Protein AF-A0A839WRS8-F1 (afdb_monomer_lite)

Secondary structure (DSSP, 8-state):
-PPPPP-HHHHHHHHHHHHHHHHHHHHHHHHHHHHHHHHHTT-HHHHHHHHHHHHHHHHHHHHHHHS----------

Sequence (77 aa):
MAPPQPPMDAQARHAAWLHDLRNAANGVGIALEMIELLLQHDDRPAVVRSLARAQRGCAHLLALVRAPIEDESDASS

Radius of gyration: 19.36 Å; chains: 1; bounding box: 45×27×57 Å

Foldseek 3Di:
DDPPDDPPVLVVLVVVLVVVLVVLVVQLVVLVVVLVVVVVVVVVVSNVVSVVSNVVSVVVNVVSVPPPSPPPDVPDD

Structure (mmCIF, N/CA/C/O backbone):
data_AF-A0A839WRS8-F1
#
_entry.id   AF-A0A839WRS8-F1
#
loop_
_atom_site.group_PDB
_atom_site.id
_atom_site.type_symbol
_atom_site.label_atom_id
_atom_site.label_alt_id
_atom_site.label_comp_id
_atom_site.label_asym_id
_atom_site.label_entity_id
_atom_site.label_seq_id
_atom_site.pdbx_PDB_ins_code
_atom_site.Cartn_x
_atom_site.Cartn_y
_atom_site.Cartn_z
_atom_site.occupancy
_atom_site.B_iso_or_equiv
_atom_site.auth_seq_id
_atom_site.auth_comp_id
_atom_site.auth_asym_id
_atom_site.auth_atom_id
_atom_site.pdbx_PDB_model_num
ATOM 1 N N . MET A 1 1 ? 29.524 5.624 -39.203 1.00 44.47 1 MET A N 1
ATOM 2 C CA . MET A 1 1 ? 28.545 4.697 -38.597 1.00 44.47 1 MET A CA 1
ATOM 3 C C . MET A 1 1 ? 28.260 5.214 -37.198 1.00 44.47 1 MET A C 1
ATOM 5 O O . MET A 1 1 ? 29.174 5.201 -36.385 1.00 44.47 1 MET A O 1
ATOM 9 N N . ALA A 1 2 ? 27.082 5.793 -36.956 1.00 44.28 2 ALA A N 1
ATOM 10 C CA . ALA A 1 2 ? 26.688 6.186 -35.602 1.00 44.28 2 ALA A CA 1
ATOM 11 C C . ALA A 1 2 ? 26.252 4.923 -34.836 1.00 44.28 2 ALA A C 1
ATOM 13 O O . ALA A 1 2 ? 25.622 4.061 -35.455 1.00 44.28 2 ALA A O 1
ATOM 14 N N . PRO A 1 3 ? 26.609 4.768 -33.550 1.00 56.78 3 PRO A N 1
ATOM 15 C CA . PRO A 1 3 ? 26.169 3.623 -32.763 1.00 56.78 3 PRO A CA 1
ATOM 16 C C . PRO A 1 3 ? 24.635 3.619 -32.655 1.00 56.78 3 PRO A C 1
ATOM 18 O O . PRO A 1 3 ? 24.035 4.701 -32.634 1.00 56.78 3 PRO A O 1
ATOM 21 N N . PRO A 1 4 ? 23.995 2.436 -32.599 1.00 56.19 4 PRO A N 1
ATOM 22 C CA . PRO A 1 4 ? 22.561 2.345 -32.368 1.00 56.19 4 PRO A CA 1
ATOM 23 C C . PRO A 1 4 ? 22.241 3.075 -31.062 1.00 56.19 4 PRO A C 1
ATOM 25 O O . PRO A 1 4 ? 22.803 2.768 -30.011 1.00 56.19 4 PRO A O 1
ATOM 28 N N . GLN A 1 5 ? 21.400 4.104 -31.152 1.00 53.31 5 GLN A N 1
ATOM 29 C CA . GLN A 1 5 ? 20.866 4.771 -29.972 1.00 53.31 5 GLN A CA 1
ATOM 30 C C . GLN A 1 5 ? 20.106 3.704 -29.166 1.00 53.31 5 GLN A C 1
ATOM 32 O O . GLN A 1 5 ? 19.307 2.983 -29.773 1.00 53.31 5 GLN A O 1
ATOM 37 N N . PRO A 1 6 ? 20.337 3.556 -27.848 1.00 54.34 6 PRO A N 1
ATOM 38 C CA . PRO A 1 6 ? 19.475 2.702 -27.038 1.00 54.34 6 PRO A CA 1
ATOM 39 C C . PRO A 1 6 ? 18.026 3.187 -27.207 1.00 54.34 6 PRO A C 1
ATOM 41 O O . PRO A 1 6 ? 17.814 4.401 -27.313 1.00 54.34 6 PRO A O 1
ATOM 44 N N . PRO A 1 7 ? 17.032 2.286 -27.288 1.00 57.69 7 PRO A N 1
ATOM 45 C CA . PRO A 1 7 ? 15.661 2.685 -27.567 1.00 57.69 7 PRO A CA 1
ATOM 46 C C . PRO A 1 7 ? 15.191 3.599 -26.434 1.00 57.69 7 PRO A C 1
ATOM 48 O O . PRO A 1 7 ? 15.040 3.161 -25.292 1.00 57.69 7 PRO A O 1
ATOM 51 N N . MET A 1 8 ? 14.980 4.884 -26.739 1.00 59.94 8 MET A N 1
ATOM 52 C CA . MET A 1 8 ? 14.476 5.889 -25.792 1.00 59.94 8 MET A CA 1
ATOM 53 C C . MET A 1 8 ? 13.208 5.409 -25.057 1.00 59.94 8 MET A C 1
ATOM 55 O O . MET A 1 8 ? 12.952 5.811 -23.921 1.00 59.94 8 MET A O 1
ATOM 59 N N . ASP A 1 9 ? 12.469 4.483 -25.667 1.00 76.81 9 ASP A N 1
ATOM 60 C CA . ASP A 1 9 ? 11.237 3.893 -25.156 1.00 76.81 9 ASP A CA 1
ATOM 61 C C . ASP A 1 9 ? 11.444 2.944 -23.964 1.00 76.81 9 ASP A C 1
ATOM 63 O O . ASP A 1 9 ? 10.586 2.874 -23.086 1.00 76.81 9 ASP A O 1
ATOM 67 N N . ALA A 1 10 ? 12.573 2.233 -23.858 1.00 77.62 10 ALA A N 1
ATOM 68 C CA . ALA A 1 10 ? 12.822 1.330 -22.725 1.00 77.62 10 ALA A CA 1
ATOM 69 C C . ALA A 1 10 ? 13.103 2.112 -21.431 1.00 77.62 10 ALA A C 1
ATOM 71 O O . ALA A 1 10 ? 12.515 1.845 -20.382 1.00 77.62 10 ALA A O 1
ATOM 72 N N . GLN A 1 11 ? 13.937 3.152 -21.515 1.00 81.88 11 GLN A N 1
ATOM 73 C CA . GLN A 1 11 ? 14.239 4.008 -20.367 1.00 81.88 11 GLN A CA 1
ATOM 74 C C . GLN A 1 11 ? 13.003 4.790 -19.898 1.00 81.88 11 GLN A C 1
ATOM 76 O O . GLN A 1 11 ? 12.774 4.910 -18.692 1.00 81.88 11 GLN A O 1
ATOM 81 N N . ALA A 1 12 ? 12.184 5.286 -20.832 1.00 84.75 12 ALA A N 1
ATOM 82 C CA . ALA A 1 12 ? 10.920 5.941 -20.506 1.00 84.75 12 ALA A CA 1
ATOM 83 C C . ALA A 1 12 ? 9.932 4.978 -19.821 1.00 84.75 12 ALA A C 1
ATOM 85 O O . ALA A 1 12 ? 9.331 5.346 -18.810 1.00 84.75 12 ALA A O 1
ATOM 86 N N . ARG A 1 13 ? 9.820 3.729 -20.304 1.00 82.56 13 ARG A N 1
ATOM 87 C CA . ARG A 1 13 ? 9.001 2.679 -19.671 1.00 82.56 13 ARG A CA 1
ATOM 88 C C . ARG A 1 13 ? 9.472 2.351 -18.253 1.00 82.56 13 ARG A C 1
ATOM 90 O O . ARG A 1 13 ? 8.651 2.324 -17.340 1.00 82.56 13 ARG A O 1
ATOM 97 N N . HIS A 1 14 ? 10.778 2.190 -18.030 1.00 85.12 14 HIS A N 1
ATOM 98 C CA . HIS A 1 14 ? 11.328 1.967 -16.685 1.00 85.12 14 HIS A CA 1
ATOM 99 C C . HIS A 1 14 ? 11.059 3.139 -15.736 1.00 85.12 14 HIS A C 1
ATOM 101 O O . HIS A 1 14 ? 10.691 2.929 -14.579 1.00 85.12 14 HIS A O 1
ATOM 107 N N . ALA A 1 15 ? 11.207 4.377 -16.214 1.00 89.31 15 ALA A N 1
ATOM 108 C CA . ALA A 1 15 ? 10.915 5.562 -15.415 1.00 89.31 15 ALA A CA 1
ATOM 109 C C . ALA A 1 15 ? 9.425 5.652 -15.039 1.00 89.31 15 ALA A C 1
ATOM 111 O O . ALA A 1 15 ? 9.107 5.965 -13.890 1.00 89.31 15 ALA A O 1
ATOM 112 N N . ALA A 1 16 ? 8.524 5.336 -15.975 1.00 89.94 16 ALA A N 1
ATOM 113 C CA . ALA A 1 16 ? 7.085 5.284 -15.726 1.00 89.94 16 ALA A CA 1
ATOM 114 C C . ALA A 1 16 ? 6.723 4.190 -14.708 1.00 89.94 16 ALA A C 1
ATOM 116 O O . ALA A 1 16 ? 6.041 4.469 -13.726 1.00 89.94 16 ALA A O 1
ATOM 117 N N . TRP A 1 17 ? 7.268 2.980 -14.862 1.00 89.81 17 TRP A N 1
ATOM 118 C CA . TRP A 1 17 ? 7.052 1.886 -13.911 1.00 89.81 17 TRP A CA 1
ATOM 119 C C . TRP A 1 17 ? 7.520 2.244 -12.490 1.00 89.81 17 TRP A C 1
ATOM 121 O O . TRP A 1 17 ? 6.787 2.040 -11.520 1.00 89.81 17 TRP A O 1
ATOM 131 N N . LEU A 1 18 ? 8.708 2.846 -12.347 1.00 92.38 18 LEU A N 1
ATOM 132 C CA . LEU A 1 18 ? 9.206 3.317 -11.047 1.00 92.38 18 LEU A CA 1
ATOM 133 C C . LEU A 1 18 ? 8.316 4.409 -10.441 1.00 92.38 18 LEU A C 1
ATOM 135 O O . LEU A 1 18 ? 8.118 4.444 -9.223 1.00 92.38 18 LEU A O 1
ATOM 139 N N . HIS A 1 19 ? 7.801 5.312 -11.277 1.00 93.75 19 HIS A N 1
ATOM 140 C CA . HIS A 1 19 ? 6.877 6.356 -10.851 1.00 93.75 19 HIS A CA 1
ATOM 141 C C . HIS A 1 19 ? 5.579 5.756 -10.299 1.00 93.75 19 HIS A C 1
ATOM 143 O O . HIS A 1 19 ? 5.170 6.102 -9.187 1.00 93.75 19 HIS A O 1
ATOM 149 N N . ASP A 1 20 ? 4.985 4.807 -11.020 1.00 93.00 20 ASP A N 1
ATOM 150 C CA . ASP A 1 20 ? 3.758 4.125 -10.609 1.00 93.00 20 ASP A CA 1
ATO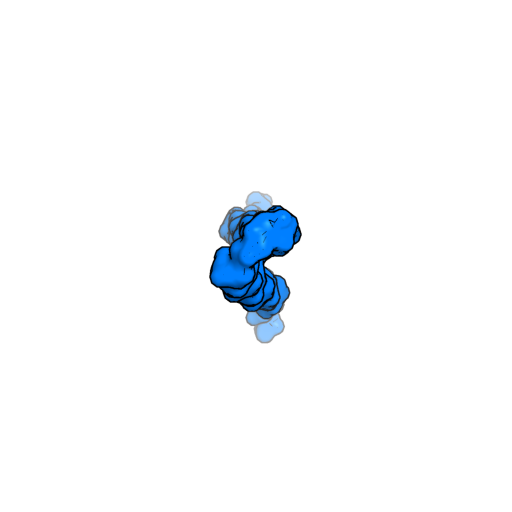M 151 C C . ASP A 1 20 ? 3.961 3.332 -9.316 1.00 93.00 20 ASP A C 1
ATOM 153 O O . ASP A 1 20 ? 3.146 3.419 -8.394 1.00 93.00 20 ASP A O 1
ATOM 157 N N . LEU A 1 21 ? 5.093 2.634 -9.188 1.00 94.81 21 LEU A N 1
ATOM 158 C CA . LEU A 1 21 ? 5.441 1.884 -7.984 1.00 94.81 21 LEU A CA 1
ATOM 159 C C . LEU A 1 21 ? 5.584 2.801 -6.764 1.00 94.81 21 LEU A C 1
ATOM 161 O O . LEU A 1 21 ? 5.046 2.502 -5.693 1.00 94.81 21 LEU A O 1
ATOM 165 N N . ARG A 1 22 ? 6.256 3.949 -6.920 1.00 96.31 22 ARG A N 1
ATOM 166 C CA . ARG A 1 22 ? 6.379 4.951 -5.851 1.00 96.31 22 ARG A CA 1
ATOM 167 C C . ARG A 1 22 ? 5.017 5.521 -5.461 1.00 96.31 22 ARG A C 1
ATOM 169 O O . ARG A 1 22 ? 4.730 5.645 -4.271 1.00 96.31 22 ARG A O 1
ATOM 176 N N . ASN A 1 23 ? 4.173 5.847 -6.435 1.00 95.94 23 ASN A N 1
ATOM 177 C CA . ASN A 1 23 ? 2.837 6.376 -6.172 1.00 95.94 23 ASN A CA 1
ATOM 178 C C . ASN A 1 23 ? 1.957 5.354 -5.445 1.00 95.94 23 ASN A C 1
ATOM 180 O O . ASN A 1 23 ? 1.276 5.709 -4.481 1.00 95.94 23 ASN A O 1
ATOM 184 N N . ALA A 1 24 ? 2.004 4.086 -5.859 1.00 95.50 24 ALA A N 1
ATOM 185 C CA . ALA A 1 24 ? 1.284 3.004 -5.199 1.00 95.50 24 ALA A CA 1
ATOM 186 C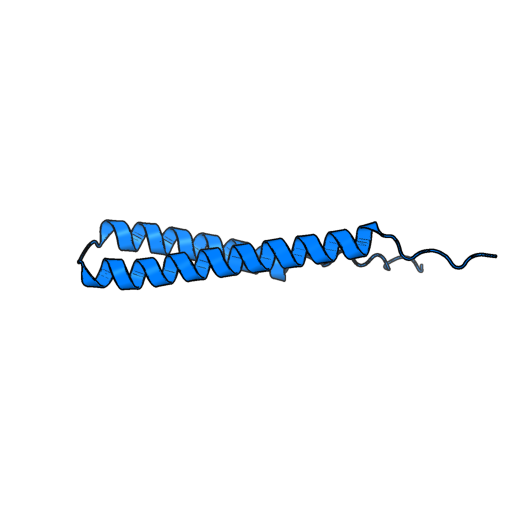 C . ALA A 1 24 ? 1.740 2.833 -3.740 1.00 95.50 24 ALA A C 1
ATOM 188 O O . ALA A 1 24 ? 0.899 2.765 -2.842 1.00 95.50 24 ALA A O 1
ATOM 189 N N . ALA A 1 25 ? 3.055 2.836 -3.489 1.00 97.00 25 ALA A N 1
ATOM 190 C CA . ALA A 1 25 ? 3.619 2.731 -2.143 1.00 97.00 25 ALA A CA 1
ATOM 191 C C . ALA A 1 25 ? 3.201 3.908 -1.247 1.00 97.00 25 ALA A C 1
ATOM 193 O O . ALA A 1 25 ? 2.713 3.696 -0.136 1.00 97.00 25 ALA A O 1
ATOM 194 N N . ASN A 1 26 ? 3.304 5.140 -1.753 1.00 97.81 26 ASN A N 1
ATOM 195 C CA . ASN A 1 26 ? 2.860 6.336 -1.034 1.00 97.81 26 ASN A CA 1
ATOM 196 C C . ASN A 1 26 ? 1.361 6.277 -0.712 1.00 97.81 26 ASN A C 1
ATOM 198 O O . ASN A 1 26 ? 0.948 6.604 0.399 1.00 97.81 26 ASN A O 1
ATOM 202 N N . GLY A 1 27 ? 0.539 5.821 -1.660 1.00 96.62 27 GLY A N 1
ATOM 203 C CA . GLY A 1 27 ? -0.900 5.667 -1.459 1.00 96.62 27 GLY A CA 1
ATOM 204 C C . GLY A 1 27 ? -1.258 4.672 -0.349 1.00 96.62 27 GLY A C 1
ATOM 205 O O . GLY A 1 27 ? -2.232 4.899 0.372 1.00 96.62 27 GLY A O 1
ATOM 206 N N . VAL A 1 28 ? -0.474 3.598 -0.192 1.00 98.06 28 VAL A N 1
ATOM 207 C CA . VAL A 1 28 ? -0.598 2.656 0.933 1.00 98.06 28 VAL A CA 1
ATOM 208 C C . VAL A 1 28 ? -0.179 3.321 2.241 1.00 98.06 28 VAL A C 1
ATOM 210 O O . VAL A 1 28 ? -0.940 3.252 3.202 1.00 98.06 28 VAL A O 1
ATOM 213 N N . GLY A 1 29 ? 0.974 3.999 2.272 1.00 97.69 29 GLY A N 1
ATOM 214 C CA . GLY A 1 29 ? 1.474 4.696 3.464 1.00 97.69 29 GLY A CA 1
ATOM 215 C C . GLY A 1 29 ? 0.463 5.693 4.034 1.00 97.69 29 GLY A C 1
ATOM 216 O O . GLY A 1 29 ? 0.075 5.579 5.192 1.00 97.69 29 GLY A O 1
ATOM 217 N N . ILE A 1 30 ? -0.082 6.571 3.185 1.00 97.56 30 ILE A N 1
ATOM 218 C CA . ILE A 1 30 ? -1.116 7.549 3.574 1.00 97.56 30 ILE A CA 1
ATOM 219 C C . ILE A 1 30 ? -2.362 6.856 4.147 1.00 97.56 30 ILE A C 1
ATOM 221 O O . ILE A 1 30 ? -2.980 7.342 5.093 1.00 97.56 30 ILE A O 1
ATOM 225 N N . ALA A 1 31 ? -2.768 5.717 3.575 1.00 97.06 31 ALA A N 1
ATOM 226 C CA . ALA A 1 31 ? -3.922 4.979 4.077 1.00 97.06 31 ALA A CA 1
ATOM 227 C C . ALA A 1 31 ? -3.660 4.369 5.465 1.00 97.06 31 ALA A C 1
ATOM 229 O O . ALA A 1 31 ? -4.586 4.325 6.272 1.00 97.06 31 ALA A O 1
ATOM 230 N N . LEU A 1 32 ? -2.430 3.928 5.748 1.00 97.69 32 LEU A N 1
ATOM 231 C CA . LEU A 1 32 ? -2.033 3.416 7.063 1.00 97.69 32 LEU A CA 1
ATOM 232 C C . LEU A 1 32 ? -1.952 4.536 8.110 1.00 97.69 32 LEU A C 1
ATOM 234 O O . LEU A 1 32 ? -2.541 4.392 9.177 1.00 97.69 32 LEU A O 1
ATOM 238 N N . GLU A 1 33 ? -1.341 5.675 7.780 1.00 97.88 33 GLU A N 1
ATOM 239 C CA . GLU A 1 33 ? -1.315 6.863 8.654 1.00 97.88 33 GLU A CA 1
ATOM 240 C C . GLU A 1 33 ? -2.736 7.330 9.007 1.00 97.88 33 GLU A C 1
ATOM 242 O O . GLU A 1 33 ? -3.049 7.639 10.157 1.00 97.88 33 GLU A O 1
ATOM 247 N N . MET A 1 34 ? -3.644 7.313 8.026 1.00 97.56 34 MET A N 1
ATOM 248 C CA . MET A 1 34 ? -5.049 7.643 8.252 1.00 97.56 34 MET A CA 1
ATOM 249 C C . MET A 1 34 ? -5.729 6.651 9.206 1.00 97.56 34 MET A C 1
ATOM 251 O O . MET A 1 34 ? -6.567 7.053 10.005 1.00 97.56 34 MET A O 1
ATOM 255 N N . ILE A 1 35 ? -5.394 5.359 9.149 1.00 97.62 35 ILE A N 1
ATOM 256 C CA . ILE A 1 35 ? -5.929 4.369 10.098 1.00 97.62 35 ILE A CA 1
ATOM 257 C C . ILE A 1 35 ? -5.475 4.692 11.520 1.00 97.62 35 ILE A C 1
ATOM 259 O O . ILE A 1 35 ? -6.311 4.678 12.421 1.00 97.62 35 ILE A O 1
ATOM 263 N N . GLU A 1 36 ? -4.194 5.007 11.719 1.00 97.06 36 GLU A N 1
ATOM 264 C CA . GLU A 1 36 ? -3.664 5.378 13.036 1.00 97.06 36 GLU A CA 1
ATOM 265 C C . GLU A 1 36 ? -4.389 6.598 13.611 1.00 97.06 36 GLU A C 1
ATOM 267 O O . GLU A 1 36 ? -4.826 6.560 14.761 1.00 97.06 36 GLU A O 1
ATOM 272 N N . LEU A 1 37 ? -4.603 7.636 12.795 1.00 97.31 37 LEU A N 1
ATOM 273 C CA . LEU A 1 37 ? -5.367 8.821 13.189 1.00 97.31 37 LEU A CA 1
ATOM 274 C C . LEU A 1 37 ? -6.818 8.468 13.558 1.00 97.31 37 LEU A C 1
ATOM 276 O O . LEU A 1 37 ? -7.319 8.868 14.604 1.00 97.31 37 LEU A O 1
ATOM 280 N N . LEU A 1 38 ? -7.515 7.707 12.713 1.00 97.31 38 LEU A N 1
ATOM 281 C CA . LEU A 1 38 ? -8.933 7.387 12.920 1.00 97.31 38 LEU A CA 1
ATOM 282 C C . LEU A 1 38 ? -9.167 6.486 14.138 1.00 97.31 38 LEU A C 1
ATOM 284 O O . LEU A 1 38 ? -10.210 6.596 14.781 1.00 97.31 38 LEU A O 1
ATOM 288 N N . LEU A 1 39 ? -8.198 5.630 14.478 1.00 96.12 39 LEU A N 1
ATOM 289 C CA . LEU A 1 39 ? -8.228 4.837 15.706 1.00 96.12 39 LEU A CA 1
ATOM 290 C C . LEU A 1 39 ? -8.170 5.718 16.961 1.00 96.12 39 LEU A C 1
ATOM 292 O O . LEU A 1 39 ? -8.821 5.387 17.944 1.00 96.12 39 LEU A O 1
ATOM 296 N N . GLN A 1 40 ? -7.465 6.854 16.927 1.00 96.94 40 GLN A N 1
ATOM 297 C CA . GLN A 1 40 ? -7.438 7.812 18.046 1.00 96.94 40 GLN A CA 1
ATOM 298 C C . GLN A 1 40 ? -8.789 8.515 18.260 1.00 96.94 40 GLN A C 1
ATOM 300 O O . GLN A 1 40 ? -9.042 9.047 19.339 1.00 96.94 40 GLN A O 1
ATOM 305 N N . HIS A 1 41 ? -9.652 8.520 17.240 1.00 95.94 41 HIS A N 1
ATOM 306 C CA . HIS A 1 41 ? -10.971 9.155 17.259 1.00 95.94 41 HIS A CA 1
ATOM 307 C C . HIS A 1 41 ? -12.139 8.158 17.362 1.00 95.94 41 HIS A C 1
ATOM 309 O O . HIS A 1 41 ? -13.290 8.569 17.225 1.00 95.94 41 HIS A O 1
ATOM 315 N N . ASP A 1 42 ? -11.867 6.862 17.567 1.00 95.25 42 ASP A N 1
ATOM 316 C CA . ASP A 1 42 ? -12.870 5.784 17.613 1.00 95.25 42 ASP A CA 1
ATOM 317 C C . ASP A 1 42 ? -13.800 5.700 16.371 1.00 95.25 42 ASP A C 1
ATOM 319 O O . ASP A 1 42 ? -14.872 5.085 16.412 1.00 95.25 42 ASP A O 1
ATOM 323 N N . ASP A 1 43 ? -13.387 6.238 15.212 1.00 96.81 43 ASP A N 1
ATOM 324 C CA . ASP A 1 43 ? -14.161 6.156 13.959 1.00 96.81 43 ASP A CA 1
ATOM 325 C C . ASP A 1 43 ? -13.926 4.812 13.252 1.00 96.81 43 ASP A C 1
ATOM 327 O O . ASP A 1 43 ? -13.250 4.684 12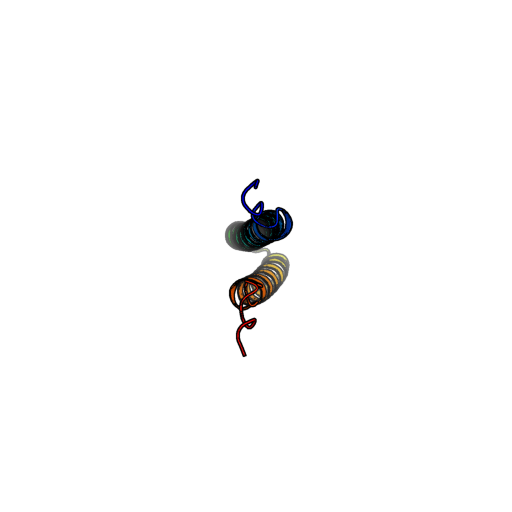.223 1.00 96.81 43 ASP A O 1
ATOM 331 N N . ARG A 1 44 ? -14.515 3.762 13.826 1.00 95.12 44 ARG A N 1
ATOM 332 C CA . ARG A 1 44 ? -14.401 2.388 13.325 1.00 95.12 44 ARG A CA 1
ATOM 333 C C . ARG A 1 44 ? -14.870 2.222 11.868 1.00 95.12 44 ARG A C 1
ATOM 335 O O . ARG A 1 44 ? -14.177 1.531 11.115 1.00 95.12 44 ARG A O 1
ATOM 342 N N . PRO A 1 45 ? -15.991 2.821 11.413 1.00 97.44 45 PRO A N 1
ATOM 343 C CA . PRO A 1 45 ? -16.376 2.764 10.004 1.00 97.44 45 PRO A CA 1
ATOM 344 C C . PRO A 1 45 ? -15.321 3.357 9.064 1.00 97.44 45 PRO A C 1
ATOM 346 O O . PRO A 1 45 ? -15.069 2.788 7.998 1.00 97.44 45 PRO A O 1
ATOM 349 N N . ALA A 1 46 ? -14.700 4.481 9.428 1.00 96.44 46 ALA A N 1
ATOM 350 C CA . ALA A 1 46 ? -13.644 5.079 8.621 1.00 96.44 46 ALA A CA 1
ATOM 351 C C . ALA A 1 46 ? -12.372 4.229 8.609 1.00 96.44 46 ALA A C 1
ATOM 353 O O . ALA A 1 46 ? -11.803 4.033 7.535 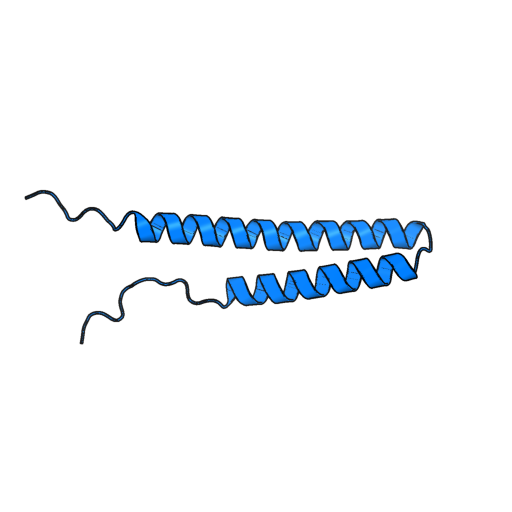1.00 96.44 46 ALA A O 1
ATOM 354 N N . VAL A 1 47 ? -11.983 3.644 9.747 1.00 97.81 47 VAL A N 1
ATOM 355 C CA . VAL A 1 47 ? -10.859 2.695 9.822 1.00 97.81 47 VAL A CA 1
ATOM 356 C C . VAL A 1 47 ? -11.047 1.545 8.833 1.00 97.81 47 VAL A C 1
ATOM 358 O O . VAL A 1 47 ? -10.137 1.242 8.065 1.00 97.81 47 VAL A O 1
ATOM 361 N N . VAL A 1 48 ? -12.239 0.939 8.777 1.00 97.69 48 VAL A N 1
ATOM 362 C CA . VAL A 1 48 ? -12.527 -0.168 7.844 1.00 97.69 48 VAL A CA 1
ATOM 363 C C . VAL A 1 48 ? -12.389 0.274 6.383 1.00 97.69 48 VAL A C 1
ATOM 365 O O . VAL A 1 48 ? -11.816 -0.452 5.567 1.00 97.69 48 VAL A O 1
ATOM 368 N N . ARG A 1 49 ? -12.864 1.478 6.035 1.00 96.94 49 ARG A N 1
ATOM 369 C CA . ARG A 1 49 ? -12.718 2.024 4.674 1.00 96.94 49 ARG A CA 1
ATOM 370 C C . ARG A 1 49 ? -11.254 2.277 4.314 1.00 96.94 49 ARG A C 1
ATOM 372 O O . ARG A 1 49 ? -10.836 1.926 3.206 1.00 96.94 49 ARG A O 1
ATOM 379 N N . SER A 1 50 ? -10.482 2.852 5.233 1.00 97.19 50 SER A N 1
ATOM 380 C CA . SER A 1 50 ? -9.053 3.116 5.044 1.00 97.19 50 SER A CA 1
ATOM 381 C C . SER A 1 50 ? -8.248 1.818 4.949 1.00 97.19 50 SER A C 1
ATOM 383 O O . SER A 1 50 ? -7.400 1.695 4.067 1.00 97.19 50 SER A O 1
ATOM 385 N N . LEU A 1 51 ? -8.591 0.796 5.738 1.00 97.75 51 LEU A N 1
ATOM 386 C CA . LEU A 1 51 ? -7.987 -0.535 5.645 1.00 97.75 51 LEU A CA 1
ATOM 387 C C . LEU A 1 51 ? -8.261 -1.188 4.289 1.00 97.75 51 LEU A C 1
ATOM 389 O O . LEU A 1 51 ? -7.337 -1.674 3.641 1.00 97.75 51 LEU A O 1
ATOM 393 N N . ALA A 1 52 ? -9.505 -1.141 3.807 1.00 9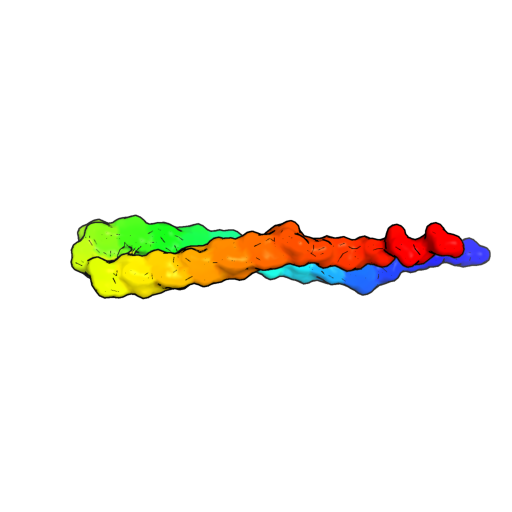7.12 52 ALA A N 1
ATOM 394 C CA . ALA A 1 52 ? -9.842 -1.665 2.486 1.00 97.12 52 ALA A CA 1
ATOM 395 C C . ALA A 1 52 ? -9.082 -0.926 1.365 1.00 97.12 52 ALA A C 1
ATOM 397 O O . ALA A 1 52 ? -8.703 -1.531 0.360 1.00 97.12 52 ALA A O 1
ATOM 398 N N . ARG A 1 53 ? -8.837 0.383 1.525 1.00 96.00 53 ARG A N 1
ATOM 399 C CA . ARG A 1 53 ? -7.996 1.166 0.607 1.00 96.00 53 ARG A CA 1
ATOM 400 C C . ARG A 1 53 ? -6.538 0.704 0.651 1.00 96.00 53 ARG A C 1
ATOM 402 O O . ARG A 1 53 ? -5.978 0.460 -0.415 1.00 96.00 53 ARG A O 1
ATOM 409 N N . ALA A 1 54 ? -5.956 0.541 1.839 1.00 97.69 54 ALA A N 1
ATOM 410 C CA . ALA A 1 54 ? -4.595 0.032 2.006 1.00 97.69 54 ALA A CA 1
ATOM 411 C C . ALA A 1 54 ? -4.433 -1.366 1.387 1.00 97.69 54 ALA A C 1
ATOM 413 O O . ALA A 1 54 ? -3.506 -1.586 0.615 1.00 97.69 54 ALA A O 1
ATOM 414 N N . GLN A 1 55 ? -5.381 -2.279 1.619 1.00 98.00 55 GLN A N 1
ATOM 415 C CA . GLN A 1 55 ? -5.370 -3.626 1.034 1.00 98.00 55 GLN A CA 1
ATOM 416 C C . GLN A 1 55 ? -5.361 -3.600 -0.500 1.00 98.00 55 GLN A C 1
ATOM 418 O O . GLN A 1 55 ? -4.560 -4.298 -1.122 1.00 98.00 55 GLN A O 1
ATOM 423 N N . ARG A 1 56 ? -6.210 -2.768 -1.122 1.00 97.12 56 ARG A N 1
ATOM 424 C CA . ARG A 1 56 ? -6.205 -2.588 -2.584 1.00 97.12 56 ARG A CA 1
ATOM 425 C C . ARG A 1 56 ? -4.890 -1.991 -3.084 1.00 97.12 56 ARG A C 1
ATOM 427 O O . ARG A 1 56 ? -4.376 -2.449 -4.099 1.00 97.12 56 ARG A O 1
ATOM 434 N N . GLY A 1 57 ? -4.337 -1.013 -2.368 1.00 96.88 57 GLY A N 1
ATOM 435 C CA . GLY A 1 57 ? -3.032 -0.430 -2.683 1.00 96.88 57 GLY A CA 1
ATOM 436 C C . GLY A 1 57 ? -1.901 -1.462 -2.627 1.00 96.88 57 GLY A C 1
ATOM 437 O O . GLY A 1 57 ? -1.109 -1.543 -3.559 1.00 96.88 57 GLY A O 1
ATOM 438 N N . CYS A 1 58 ? -1.875 -2.317 -1.600 1.00 97.81 58 CYS A N 1
ATOM 439 C CA . CYS A 1 58 ? -0.907 -3.410 -1.487 1.00 97.81 58 CYS A CA 1
ATOM 440 C C . CYS A 1 58 ? -1.050 -4.421 -2.629 1.00 97.81 58 CYS A C 1
ATOM 442 O O . CYS A 1 58 ? -0.049 -4.842 -3.201 1.00 97.81 58 CYS A O 1
ATOM 444 N N . ALA A 1 59 ? -2.282 -4.799 -2.988 1.00 96.88 59 ALA A N 1
ATOM 445 C CA . ALA A 1 59 ? -2.523 -5.699 -4.115 1.00 96.88 59 ALA A CA 1
ATOM 446 C C . ALA A 1 59 ? -2.014 -5.101 -5.437 1.00 96.88 59 ALA A C 1
ATOM 448 O O . ALA A 1 59 ? -1.380 -5.799 -6.225 1.00 96.88 59 ALA A O 1
ATOM 449 N N . HIS A 1 60 ? -2.236 -3.802 -5.650 1.00 95.44 60 HIS A N 1
ATOM 450 C CA . HIS A 1 60 ? -1.729 -3.091 -6.819 1.00 95.44 60 HIS A CA 1
ATOM 451 C C . HIS A 1 60 ? -0.195 -3.007 -6.832 1.00 95.44 60 HIS A C 1
ATOM 453 O O . HIS A 1 60 ? 0.422 -3.317 -7.846 1.00 95.44 60 HIS A O 1
ATOM 459 N N . LEU A 1 61 ? 0.433 -2.681 -5.698 1.00 95.81 61 LEU A N 1
ATOM 460 C CA . LEU A 1 61 ? 1.891 -2.652 -5.567 1.00 95.81 61 LEU A CA 1
ATOM 461 C C . LEU A 1 61 ? 2.512 -4.025 -5.850 1.00 95.81 61 LEU A C 1
ATOM 463 O O . LEU A 1 61 ? 3.487 -4.121 -6.590 1.00 95.81 61 LEU A O 1
ATOM 467 N N . LEU A 1 62 ? 1.922 -5.099 -5.318 1.00 95.75 62 LEU A N 1
ATOM 468 C CA . LEU A 1 62 ? 2.360 -6.465 -5.608 1.00 95.75 62 LEU A CA 1
ATOM 469 C C . LEU A 1 62 ? 2.218 -6.811 -7.093 1.00 95.75 62 LEU A C 1
ATOM 471 O O . LEU A 1 62 ? 3.077 -7.507 -7.627 1.00 95.75 62 LEU A O 1
ATOM 475 N N . ALA A 1 63 ? 1.164 -6.334 -7.760 1.00 94.50 63 ALA A N 1
ATOM 476 C CA . ALA A 1 63 ? 0.995 -6.522 -9.197 1.00 94.50 63 ALA A CA 1
ATOM 477 C C . ALA A 1 63 ? 2.089 -5.794 -9.995 1.00 94.50 63 ALA A C 1
ATOM 479 O O . ALA A 1 63 ? 2.668 -6.399 -10.890 1.00 94.50 63 ALA A O 1
ATOM 480 N N . LEU A 1 64 ? 2.429 -4.551 -9.632 1.00 92.19 64 LEU A N 1
ATOM 481 C CA . LEU A 1 64 ? 3.501 -3.784 -10.281 1.00 92.19 64 LEU A CA 1
ATOM 482 C C . LEU A 1 64 ? 4.882 -4.422 -10.089 1.00 92.19 64 LEU A C 1
ATOM 484 O O . LEU A 1 64 ? 5.658 -4.480 -11.035 1.00 92.19 64 LEU A O 1
ATOM 488 N N . VAL A 1 65 ? 5.186 -4.922 -8.886 1.00 92.25 65 VAL A N 1
ATOM 489 C CA . VAL A 1 65 ? 6.469 -5.586 -8.581 1.00 92.25 65 VAL A CA 1
ATOM 490 C C . VAL A 1 65 ? 6.612 -6.921 -9.316 1.00 92.25 65 VAL A C 1
ATOM 492 O O . VAL A 1 65 ? 7.718 -7.318 -9.664 1.00 92.25 65 VAL A O 1
ATOM 495 N N . ARG A 1 66 ? 5.501 -7.638 -9.519 1.00 91.25 66 ARG A N 1
ATOM 496 C CA . ARG A 1 66 ? 5.485 -8.938 -10.208 1.00 91.25 66 ARG A CA 1
ATOM 497 C C . ARG A 1 66 ? 5.343 -8.820 -11.719 1.00 91.25 66 ARG A C 1
ATOM 499 O O . ARG A 1 66 ? 5.510 -9.829 -12.401 1.00 91.25 66 ARG A O 1
ATOM 506 N N . ALA A 1 67 ? 4.984 -7.645 -12.230 1.00 83.81 67 ALA A N 1
ATOM 507 C CA . ALA A 1 67 ? 4.908 -7.424 -13.661 1.00 83.81 67 ALA A CA 1
ATOM 508 C C . ALA A 1 67 ? 6.309 -7.620 -14.258 1.00 83.81 67 ALA A C 1
ATOM 510 O O . ALA A 1 67 ? 7.275 -7.082 -13.707 1.00 83.81 67 ALA A O 1
ATOM 511 N N . PRO A 1 68 ? 6.446 -8.396 -15.346 1.00 74.19 68 PRO A N 1
ATOM 512 C CA . PRO A 1 68 ? 7.712 -8.473 -16.046 1.00 74.19 68 PRO A CA 1
ATOM 513 C C . PRO A 1 68 ? 8.098 -7.059 -16.472 1.00 74.19 68 PRO A C 1
ATOM 515 O O . PRO A 1 68 ? 7.319 -6.349 -17.108 1.00 74.19 68 PRO A O 1
ATOM 518 N N . ILE A 1 69 ? 9.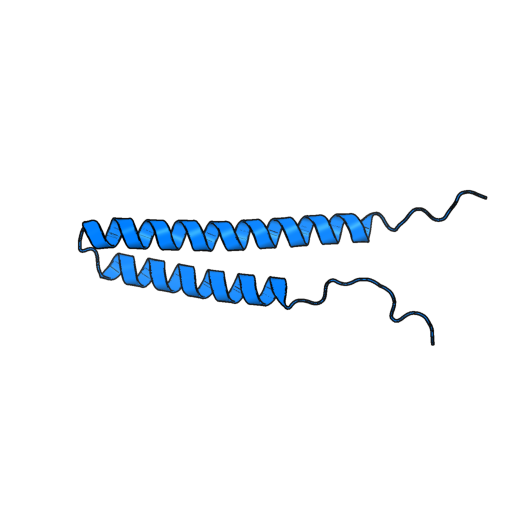298 -6.649 -16.081 1.00 67.69 69 ILE A N 1
ATOM 519 C CA . ILE A 1 69 ? 9.942 -5.497 -16.685 1.00 67.69 69 ILE A CA 1
ATOM 520 C C . ILE A 1 69 ? 10.222 -5.951 -18.117 1.00 67.69 69 ILE A C 1
ATOM 522 O O . ILE A 1 69 ? 10.978 -6.900 -18.303 1.00 67.69 69 ILE A O 1
ATOM 526 N N . GLU A 1 70 ? 9.516 -5.390 -19.099 1.00 61.44 70 GLU A N 1
ATOM 527 C CA . GLU A 1 70 ? 9.698 -5.716 -20.517 1.00 61.44 70 GLU A CA 1
ATOM 528 C C . GLU A 1 70 ? 11.092 -5.260 -20.989 1.00 61.44 70 GLU A C 1
ATOM 530 O O . GLU A 1 70 ? 11.229 -4.282 -21.723 1.00 61.44 70 GLU A O 1
ATOM 535 N N . ASP A 1 71 ? 12.133 -5.966 -20.555 1.00 53.41 71 ASP A N 1
ATOM 536 C CA . ASP A 1 71 ? 13.438 -5.966 -21.194 1.00 53.41 71 ASP A CA 1
ATOM 537 C C . ASP A 1 71 ? 13.317 -6.867 -22.425 1.00 53.41 71 ASP A C 1
ATOM 539 O O . ASP A 1 71 ? 13.238 -8.095 -22.339 1.00 53.41 71 ASP A O 1
ATOM 543 N N . GLU A 1 72 ? 13.253 -6.250 -23.601 1.00 50.00 72 GLU A N 1
ATOM 544 C CA . GLU A 1 72 ? 13.435 -6.954 -24.865 1.00 50.00 72 GLU A CA 1
ATOM 545 C C . GLU A 1 72 ? 14.816 -7.629 -24.875 1.00 50.00 72 GLU A C 1
ATOM 547 O O . GLU A 1 72 ? 15.822 -6.972 -25.128 1.00 50.00 72 GLU A O 1
ATOM 552 N N . SER A 1 73 ? 14.878 -8.939 -24.617 1.00 47.88 73 SER A N 1
ATOM 553 C CA . SER A 1 73 ? 15.829 -9.876 -25.242 1.00 47.88 73 SER A CA 1
ATOM 554 C C . SER A 1 73 ? 15.475 -11.329 -24.912 1.00 47.88 73 SER A C 1
ATOM 556 O O . SER A 1 73 ? 16.240 -12.052 -24.284 1.00 47.88 73 SER A O 1
ATOM 558 N N . ASP A 1 74 ? 14.324 -11.766 -25.425 1.00 44.22 74 ASP A N 1
ATOM 559 C CA . ASP A 1 74 ? 14.142 -13.137 -25.925 1.00 44.22 74 ASP A CA 1
ATOM 560 C C . ASP A 1 74 ? 14.230 -13.103 -27.469 1.00 44.22 74 ASP A C 1
ATOM 562 O O . ASP A 1 74 ? 13.365 -13.565 -28.206 1.00 44.22 74 ASP A O 1
ATOM 566 N N . ALA A 1 75 ? 15.267 -12.419 -27.969 1.00 48.84 75 ALA A N 1
ATOM 567 C CA . ALA A 1 75 ? 15.559 -12.229 -29.388 1.00 48.84 75 ALA A CA 1
ATOM 568 C C . ALA A 1 75 ? 16.960 -12.770 -29.705 1.00 48.84 75 ALA A C 1
ATOM 570 O O . ALA A 1 75 ? 17.855 -12.038 -30.116 1.00 48.84 75 ALA A O 1
ATOM 571 N N . SER A 1 76 ? 17.174 -14.061 -29.461 1.00 45.69 76 SER A N 1
ATOM 572 C CA . SER A 1 76 ? 18.255 -14.850 -30.070 1.00 45.69 76 SER A CA 1
ATOM 573 C C . SER A 1 76 ? 17.867 -16.330 -30.015 1.00 45.69 76 SER A C 1
ATOM 575 O O . SER A 1 76 ? 18.336 -17.076 -29.160 1.00 45.69 76 SER A O 1
ATOM 577 N N . SER A 1 77 ? 16.942 -16.717 -30.900 1.00 41.34 77 SER A N 1
ATOM 578 C CA . SER A 1 77 ? 16.820 -18.095 -31.402 1.00 41.34 77 SER A CA 1
ATOM 579 C C . SER A 1 77 ? 17.748 -18.292 -32.594 1.00 41.34 77 SER A C 1
ATOM 581 O O . SER A 1 77 ? 17.944 -17.301 -33.336 1.00 41.34 77 SER A O 1
#

pLDDT: mean 84.69, std 18.31, range [41.34, 98.06]